Protein AF-A0A2N7LDM3-F1 (afdb_monomer_lite)

Organism: NCBI:txid188144

Radius of gyration: 25.4 Å; chains: 1; bounding box: 100×30×30 Å

Structure (mmCIF, N/CA/C/O backbone):
data_AF-A0A2N7LDM3-F1
#
_entry.id   AF-A0A2N7LDM3-F1
#
loop_
_atom_site.group_PDB
_atom_site.id
_atom_site.type_symbol
_atom_site.label_atom_id
_atom_site.label_alt_id
_atom_site.label_comp_id
_atom_site.label_asym_id
_atom_site.label_entity_id
_atom_site.label_seq_id
_atom_site.pdbx_PDB_ins_code
_atom_site.Cartn_x
_atom_site.Cartn_y
_atom_site.Cartn_z
_atom_site.occupancy
_atom_site.B_iso_or_equiv
_atom_site.auth_seq_id
_atom_site.auth_comp_id
_atom_site.auth_asym_id
_atom_site.auth_atom_id
_atom_site.pdbx_PDB_model_num
ATOM 1 N N . MET A 1 1 ? 87.955 4.706 -4.765 1.00 38.84 1 MET A N 1
ATOM 2 C CA . MET A 1 1 ? 87.331 6.047 -4.853 1.00 38.84 1 MET A CA 1
ATOM 3 C C . MET A 1 1 ? 86.072 5.934 -5.708 1.00 38.84 1 MET A C 1
ATOM 5 O O . MET A 1 1 ? 86.168 5.283 -6.738 1.00 38.84 1 MET A O 1
ATOM 9 N N . LYS A 1 2 ? 84.970 6.584 -5.287 1.00 37.94 2 LYS A N 1
ATOM 10 C CA . LYS A 1 2 ? 83.614 6.673 -5.899 1.00 37.94 2 LYS A CA 1
ATOM 11 C C . LYS A 1 2 ? 82.647 5.546 -5.487 1.00 37.94 2 LYS A C 1
ATOM 13 O O . LYS A 1 2 ? 82.700 4.467 -6.051 1.00 37.94 2 LYS A O 1
ATOM 18 N N . VAL A 1 3 ? 81.978 5.644 -4.330 1.00 42.00 3 VAL A N 1
ATOM 19 C CA . VAL A 1 3 ? 80.846 6.519 -3.902 1.00 42.00 3 VAL A CA 1
ATOM 20 C C . VAL A 1 3 ? 79.480 5.910 -4.263 1.00 42.00 3 VAL A C 1
ATOM 22 O O . VAL A 1 3 ? 79.058 5.922 -5.412 1.00 42.00 3 VAL A O 1
ATOM 25 N N . PHE A 1 4 ? 78.822 5.404 -3.213 1.00 49.38 4 PHE A N 1
ATOM 26 C CA . PHE A 1 4 ? 77.375 5.255 -3.025 1.00 49.38 4 PHE A CA 1
ATOM 27 C C . PHE A 1 4 ? 76.644 6.565 -3.353 1.00 49.38 4 PHE A C 1
ATOM 29 O O . PHE A 1 4 ? 76.979 7.549 -2.709 1.00 49.38 4 PHE A O 1
ATOM 36 N N . VAL A 1 5 ? 75.610 6.568 -4.206 1.00 50.19 5 VAL A N 1
ATOM 37 C CA . VAL A 1 5 ? 74.388 7.380 -3.999 1.00 50.19 5 VAL A CA 1
ATOM 38 C C . VAL A 1 5 ? 73.208 6.711 -4.712 1.00 50.19 5 VAL A C 1
ATOM 40 O O . VAL A 1 5 ? 73.152 6.605 -5.932 1.00 50.19 5 VAL A O 1
ATOM 43 N N . LEU A 1 6 ? 72.261 6.281 -3.890 1.00 50.88 6 LEU A N 1
ATOM 44 C CA . LEU A 1 6 ? 70.878 5.945 -4.190 1.00 50.88 6 LEU A CA 1
ATOM 45 C C . LEU A 1 6 ? 70.093 7.259 -4.313 1.00 50.88 6 LEU A C 1
ATOM 47 O O . LEU A 1 6 ? 70.135 8.015 -3.354 1.00 50.88 6 LEU A O 1
ATOM 51 N N . PHE A 1 7 ? 69.385 7.551 -5.411 1.00 44.75 7 PHE A N 1
ATOM 52 C CA . PHE A 1 7 ? 68.309 8.560 -5.384 1.00 44.75 7 PHE A CA 1
ATOM 53 C C . PHE A 1 7 ? 67.292 8.373 -6.526 1.00 44.75 7 PHE A C 1
ATOM 55 O O . PHE A 1 7 ? 67.521 8.739 -7.675 1.00 44.75 7 PHE A O 1
ATOM 62 N N . LEU A 1 8 ? 66.177 7.735 -6.151 1.00 51.47 8 LEU A N 1
ATOM 63 C CA . LEU A 1 8 ? 64.794 7.973 -6.580 1.00 51.47 8 LEU A CA 1
ATOM 64 C C . LEU A 1 8 ? 64.575 9.052 -7.654 1.00 51.47 8 LEU A C 1
ATOM 66 O O . LEU A 1 8 ? 64.670 10.236 -7.339 1.00 51.47 8 LEU A O 1
ATOM 70 N N . LEU A 1 9 ? 64.097 8.658 -8.842 1.00 47.31 9 LEU A N 1
ATOM 71 C CA . LEU A 1 9 ? 63.314 9.556 -9.692 1.00 47.31 9 LEU A CA 1
ATOM 72 C C . LEU A 1 9 ? 62.093 8.860 -10.332 1.00 47.31 9 LEU A C 1
ATOM 74 O O . LEU A 1 9 ? 62.194 8.157 -11.330 1.00 47.31 9 LEU A O 1
ATOM 78 N N . ILE A 1 10 ? 60.938 9.118 -9.707 1.00 54.72 10 ILE A N 1
ATOM 79 C CA . ILE A 1 10 ? 59.655 9.495 -10.324 1.00 54.72 10 ILE A CA 1
ATOM 80 C C . ILE A 1 10 ? 59.087 8.542 -11.395 1.00 54.72 10 ILE A C 1
ATOM 82 O O . ILE A 1 10 ? 59.038 8.872 -12.577 1.00 54.72 10 ILE A O 1
ATOM 86 N N . PHE A 1 11 ? 58.501 7.419 -10.971 1.00 50.84 11 PHE A N 1
ATOM 87 C CA . PHE A 1 11 ? 57.345 6.878 -11.691 1.00 50.84 11 PHE A CA 1
ATOM 88 C C . PHE A 1 11 ? 56.092 7.512 -11.087 1.00 50.84 11 PHE A C 1
ATOM 90 O O . PHE A 1 11 ? 55.654 7.135 -10.002 1.00 50.84 11 PHE A O 1
ATOM 97 N N . SER A 1 12 ? 55.563 8.529 -11.773 1.00 55.16 12 SER A N 1
ATOM 98 C CA . SER A 1 12 ? 54.261 9.127 -11.473 1.00 55.16 12 SER A CA 1
ATOM 99 C C . SER A 1 12 ? 53.189 8.050 -11.603 1.00 55.16 12 SER A C 1
ATOM 101 O O . SER A 1 12 ? 52.721 7.745 -12.699 1.00 55.16 12 SER A O 1
ATOM 103 N N . SER A 1 13 ? 52.825 7.440 -10.480 1.00 54.09 13 SER A N 1
ATOM 104 C CA . SER A 1 13 ? 51.651 6.590 -10.364 1.00 54.09 13 SER A CA 1
ATOM 105 C C . SER A 1 13 ? 50.420 7.465 -10.569 1.00 54.09 13 SER A C 1
ATOM 107 O O . SER A 1 13 ? 49.983 8.169 -9.660 1.00 54.09 13 SER A O 1
ATOM 109 N N . LEU A 1 14 ? 49.895 7.442 -11.794 1.00 54.22 14 LEU A N 1
ATOM 110 C CA . LEU A 1 14 ? 48.589 7.975 -12.149 1.00 54.22 14 LEU A CA 1
ATOM 111 C C . LEU A 1 14 ? 47.547 7.141 -11.388 1.00 54.22 14 LEU A C 1
ATOM 113 O O . LEU A 1 14 ? 47.089 6.100 -11.856 1.00 54.22 14 LEU A O 1
ATOM 117 N N . THR A 1 15 ? 47.226 7.540 -10.160 1.00 59.56 15 THR A N 1
ATOM 118 C CA . THR A 1 15 ? 46.126 6.941 -9.409 1.00 59.56 15 THR A CA 1
ATOM 119 C C . THR A 1 15 ? 44.839 7.440 -10.044 1.00 59.56 15 THR A C 1
ATOM 121 O O . THR A 1 15 ? 44.337 8.511 -9.708 1.00 59.56 15 THR A O 1
ATOM 124 N N . ILE A 1 16 ? 44.329 6.680 -11.011 1.00 61.50 16 ILE A N 1
ATOM 125 C CA . ILE A 1 16 ? 42.954 6.816 -11.475 1.00 61.50 16 ILE A CA 1
ATOM 126 C C . ILE A 1 16 ? 42.083 6.379 -10.297 1.00 61.50 16 ILE A C 1
ATOM 128 O O . ILE A 1 16 ? 41.805 5.197 -10.107 1.00 61.50 16 ILE A O 1
ATOM 132 N N . THR A 1 17 ? 41.692 7.332 -9.456 1.00 63.47 17 THR A N 1
ATOM 133 C CA . THR A 1 17 ? 40.597 7.162 -8.507 1.00 63.47 17 THR A CA 1
ATOM 134 C C . THR A 1 17 ? 39.322 7.036 -9.328 1.00 63.47 17 THR A C 1
ATOM 136 O O . THR A 1 17 ? 38.636 8.011 -9.624 1.00 63.47 17 THR A O 1
ATOM 139 N N . GLY A 1 18 ? 39.021 5.809 -9.752 1.00 57.84 18 GLY A N 1
ATOM 140 C CA . GLY A 1 18 ? 37.686 5.455 -10.195 1.00 57.84 18 GLY A CA 1
ATOM 141 C C . GLY A 1 18 ? 36.748 5.686 -9.019 1.00 57.84 18 GLY A C 1
ATOM 142 O O . GLY A 1 18 ? 36.738 4.903 -8.072 1.00 57.84 18 GLY A O 1
ATOM 143 N N . CYS A 1 19 ? 35.991 6.781 -9.049 1.00 58.91 19 CYS A N 1
ATOM 144 C CA . CYS A 1 19 ? 34.808 6.908 -8.214 1.00 58.91 19 CYS A CA 1
ATOM 145 C C . CYS A 1 19 ? 33.857 5.796 -8.658 1.00 58.91 19 CYS A C 1
ATOM 147 O O . CYS A 1 19 ? 33.136 5.941 -9.645 1.00 58.91 19 CYS A O 1
ATOM 149 N N . ALA A 1 20 ? 33.898 4.660 -7.961 1.00 53.56 20 ALA A N 1
ATOM 150 C CA . ALA A 1 20 ? 32.807 3.709 -7.977 1.00 53.56 20 ALA A CA 1
ATOM 151 C C . ALA A 1 20 ? 31.604 4.466 -7.415 1.00 53.56 20 ALA A C 1
ATOM 153 O O . ALA A 1 20 ? 31.462 4.635 -6.206 1.00 53.56 20 ALA A O 1
ATOM 154 N N . THR A 1 21 ? 30.788 5.019 -8.307 1.00 55.38 21 THR A N 1
ATOM 155 C CA . THR A 1 21 ? 29.477 5.533 -7.947 1.00 55.38 21 THR A CA 1
ATOM 156 C C . THR A 1 21 ? 28.720 4.327 -7.424 1.00 55.38 21 THR A C 1
ATOM 158 O O . THR A 1 21 ? 28.353 3.433 -8.184 1.00 55.38 21 THR A O 1
ATOM 161 N N . SER A 1 22 ? 28.563 4.244 -6.101 1.00 52.09 22 SER A N 1
ATOM 162 C CA . SER A 1 22 ? 27.623 3.310 -5.503 1.00 52.09 22 SER A CA 1
ATOM 163 C C . SER A 1 22 ? 26.301 3.536 -6.220 1.00 52.09 22 SER A C 1
ATOM 165 O O . SER A 1 22 ? 25.753 4.639 -6.150 1.00 52.09 22 SER A O 1
ATOM 167 N N . SER A 1 23 ? 25.812 2.543 -6.968 1.00 54.16 23 SER A N 1
ATOM 168 C CA . SER A 1 23 ? 24.456 2.639 -7.491 1.00 54.16 23 SER A CA 1
ATOM 169 C C . SER A 1 23 ? 23.575 2.854 -6.268 1.00 54.16 23 SER A C 1
ATOM 171 O O . SER A 1 23 ? 23.635 2.034 -5.348 1.00 54.16 23 SER A O 1
ATOM 173 N N . ASN A 1 24 ? 22.843 3.965 -6.211 1.00 53.34 24 ASN A N 1
ATOM 174 C CA . ASN A 1 24 ? 21.912 4.255 -5.126 1.00 53.34 24 ASN A CA 1
ATOM 175 C C . ASN A 1 24 ? 20.770 3.235 -5.206 1.00 53.34 24 ASN A C 1
ATOM 177 O O . ASN A 1 24 ? 19.699 3.515 -5.738 1.00 53.34 24 ASN A O 1
ATOM 181 N N . ALA A 1 25 ? 21.034 2.008 -4.764 1.00 64.94 25 ALA A N 1
ATOM 182 C CA . ALA A 1 25 ? 20.044 0.962 -4.683 1.00 64.94 25 ALA A CA 1
ATOM 183 C C . ALA A 1 25 ? 19.054 1.392 -3.605 1.00 64.94 25 ALA A C 1
ATOM 185 O O . ALA A 1 25 ? 19.436 1.691 -2.473 1.00 64.94 25 ALA A O 1
ATOM 186 N N . ILE A 1 26 ? 17.778 1.463 -3.972 1.00 70.44 26 ILE A N 1
ATOM 187 C CA . ILE A 1 26 ? 16.704 1.762 -3.033 1.00 70.44 26 ILE A CA 1
ATOM 188 C C . ILE A 1 26 ? 16.747 0.687 -1.937 1.00 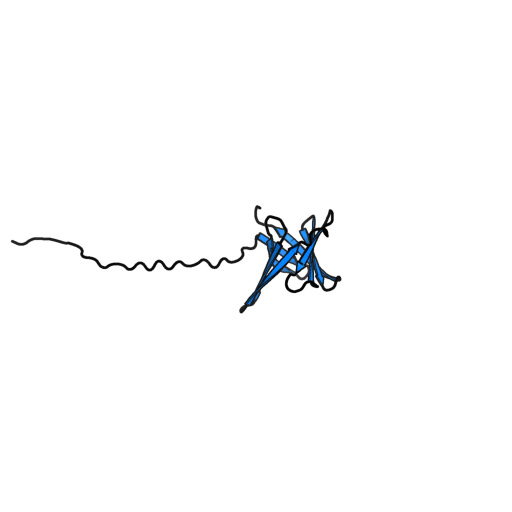70.44 26 ILE A C 1
ATOM 190 O O . ILE A 1 26 ? 16.511 -0.493 -2.192 1.00 70.44 26 ILE A O 1
ATOM 194 N N . GLN A 1 27 ? 17.099 1.088 -0.717 1.00 83.38 27 GLN A N 1
ATOM 195 C CA . GLN A 1 27 ? 17.132 0.183 0.427 1.00 83.38 27 GLN A CA 1
ATOM 196 C C . GLN A 1 27 ? 15.720 0.052 0.996 1.00 83.38 27 GLN A C 1
ATOM 198 O O . GLN A 1 27 ? 15.104 1.062 1.347 1.00 83.38 27 GLN A O 1
ATOM 203 N N . ALA A 1 28 ? 15.225 -1.184 1.056 1.00 88.62 28 ALA A N 1
ATOM 204 C CA . ALA A 1 28 ? 13.962 -1.527 1.697 1.00 88.62 28 ALA A CA 1
ATOM 205 C C . ALA A 1 28 ? 14.094 -1.449 3.225 1.00 88.62 28 ALA A C 1
ATOM 207 O O . ALA A 1 28 ? 15.090 -1.917 3.778 1.00 88.62 28 ALA A O 1
ATOM 208 N N . ASN A 1 29 ? 13.077 -0.903 3.887 1.00 92.50 29 ASN A N 1
ATOM 209 C CA . ASN A 1 29 ? 12.944 -0.816 5.348 1.00 92.50 29 ASN A CA 1
ATOM 210 C C . ASN A 1 29 ? 11.701 -1.564 5.868 1.00 92.50 29 ASN A C 1
ATOM 212 O O . ASN A 1 29 ? 11.428 -1.534 7.066 1.00 92.50 29 ASN A O 1
ATOM 216 N N . GLY A 1 30 ? 10.974 -2.254 4.985 1.00 92.94 30 GLY A N 1
ATOM 217 C CA . GLY A 1 30 ? 9.872 -3.130 5.353 1.00 92.94 30 GLY A CA 1
ATOM 218 C C . GLY A 1 30 ? 9.634 -4.255 4.346 1.00 92.94 30 GLY A C 1
ATOM 219 O O . GLY A 1 30 ? 10.177 -4.269 3.235 1.00 92.94 30 GLY A O 1
ATOM 220 N N . THR A 1 31 ? 8.793 -5.203 4.742 1.00 94.12 31 THR A N 1
ATOM 221 C CA . THR A 1 31 ? 8.293 -6.293 3.897 1.00 94.12 31 THR A CA 1
ATOM 222 C C . THR A 1 31 ? 6.793 -6.428 4.028 1.00 94.12 31 THR A C 1
ATOM 224 O O . THR A 1 31 ? 6.263 -6.250 5.120 1.00 94.12 31 THR A O 1
ATOM 227 N N . ILE A 1 32 ? 6.139 -6.838 2.946 1.00 94.94 32 ILE A N 1
ATOM 228 C CA . ILE A 1 32 ? 4.758 -7.311 2.969 1.00 94.94 32 ILE A CA 1
ATOM 229 C C . ILE A 1 32 ? 4.773 -8.812 2.705 1.00 94.94 32 ILE A C 1
ATOM 231 O O . ILE A 1 32 ? 5.257 -9.254 1.661 1.00 94.94 32 ILE A O 1
ATOM 235 N N . LEU A 1 33 ? 4.277 -9.594 3.663 1.00 95.75 33 LEU A N 1
ATOM 236 C CA . LEU A 1 33 ? 3.972 -11.008 3.462 1.00 95.75 33 LEU A CA 1
ATOM 237 C C . LEU A 1 33 ? 2.533 -11.115 2.968 1.00 95.75 33 LEU A C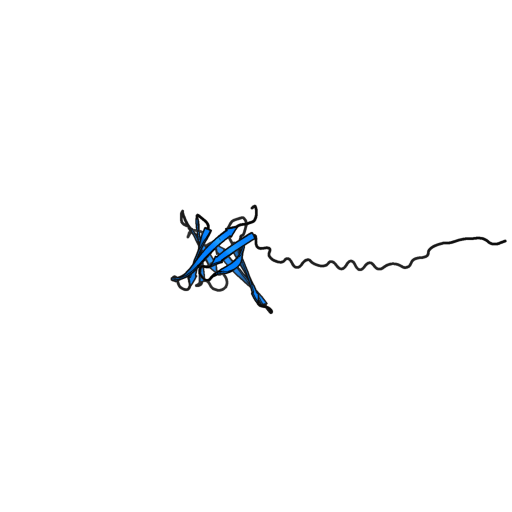 1
ATOM 239 O O . LEU A 1 33 ? 1.598 -10.892 3.731 1.00 95.75 33 LEU A O 1
ATOM 243 N N . TRP A 1 34 ? 2.364 -11.449 1.698 1.00 96.12 34 TRP A N 1
ATOM 244 C CA . TRP A 1 34 ? 1.061 -11.641 1.082 1.00 96.12 34 TRP A CA 1
ATOM 245 C C . TRP A 1 34 ? 0.452 -12.999 1.454 1.00 96.12 34 TRP A C 1
ATOM 247 O O . TRP A 1 34 ? 1.159 -13.977 1.697 1.00 96.12 34 TRP A O 1
ATOM 257 N N . SER A 1 35 ? -0.876 -13.088 1.421 1.00 96.06 35 SER A N 1
ATOM 258 C CA . SER A 1 35 ? -1.648 -14.296 1.746 1.00 96.06 35 SER A CA 1
ATOM 259 C C . SER A 1 35 ? -1.351 -15.476 0.812 1.00 96.06 35 SER A C 1
ATOM 261 O O . SER A 1 35 ? -1.505 -16.635 1.191 1.00 96.06 35 SER A O 1
ATOM 263 N N . ASN A 1 36 ? -0.851 -15.192 -0.393 1.00 90.31 36 ASN A N 1
ATOM 264 C CA . ASN A 1 36 ? -0.369 -16.184 -1.354 1.00 90.31 36 ASN A CA 1
ATOM 265 C C . ASN A 1 36 ? 1.065 -16.688 -1.064 1.00 90.31 36 ASN A C 1
ATOM 267 O O . ASN A 1 36 ? 1.611 -17.459 -1.852 1.00 90.31 36 ASN A O 1
ATOM 271 N N . GLY A 1 37 ? 1.685 -16.246 0.035 1.00 93.00 37 GLY A N 1
ATOM 272 C CA . GLY A 1 37 ? 3.025 -16.643 0.472 1.00 93.00 37 GLY A CA 1
ATOM 273 C C . GLY A 1 37 ? 4.174 -15.846 -0.153 1.00 93.00 37 GLY A C 1
ATOM 274 O O . GLY A 1 37 ? 5.334 -16.103 0.172 1.00 93.00 37 GLY A O 1
ATOM 275 N N . VAL A 1 38 ? 3.891 -14.883 -1.036 1.00 92.25 38 VAL A N 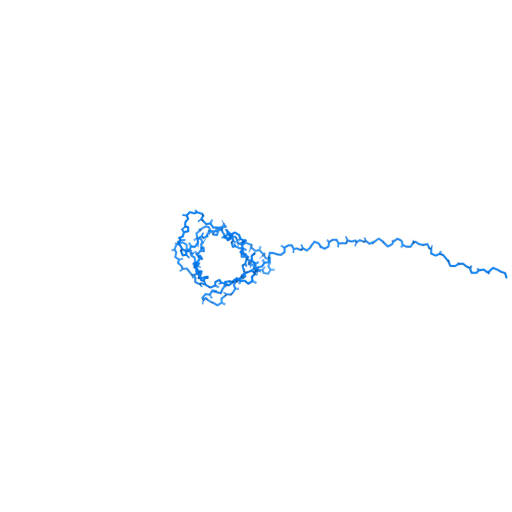1
ATOM 276 C CA . VAL A 1 38 ? 4.917 -14.011 -1.622 1.00 92.25 38 VAL A CA 1
ATOM 277 C C . VAL A 1 38 ? 5.359 -12.970 -0.592 1.00 92.25 38 VAL A C 1
ATOM 279 O O . VAL A 1 38 ? 4.529 -12.298 0.012 1.00 92.25 38 VAL A O 1
ATOM 282 N N . VAL A 1 39 ? 6.673 -12.802 -0.421 1.00 92.38 39 VAL A N 1
ATOM 283 C CA . VAL A 1 39 ? 7.251 -11.721 0.391 1.00 92.38 39 VAL A CA 1
ATOM 284 C C . VAL A 1 39 ? 7.796 -10.642 -0.531 1.00 92.38 39 VAL A C 1
ATOM 286 O O . VAL A 1 39 ? 8.742 -10.880 -1.284 1.00 92.38 39 VAL A O 1
ATOM 289 N N . GLU A 1 40 ? 7.236 -9.441 -0.445 1.00 91.25 40 GLU A N 1
ATOM 290 C CA . GLU A 1 40 ? 7.710 -8.282 -1.195 1.00 91.25 40 GLU A CA 1
ATOM 291 C C . GLU A 1 40 ? 8.465 -7.317 -0.294 1.00 91.25 40 GLU A C 1
ATOM 293 O O . GLU A 1 40 ? 7.996 -6.929 0.773 1.00 91.25 40 GLU A O 1
ATOM 298 N N . LYS A 1 41 ? 9.654 -6.909 -0.741 1.00 91.25 41 LYS A N 1
ATOM 299 C CA . LYS A 1 41 ? 10.432 -5.864 -0.076 1.00 91.25 41 LYS A CA 1
ATOM 300 C C . LYS A 1 41 ? 9.909 -4.500 -0.492 1.00 91.25 41 LYS A C 1
ATOM 302 O O . LYS A 1 41 ? 9.756 -4.229 -1.685 1.00 91.25 41 LYS A O 1
ATOM 307 N N . VAL A 1 42 ? 9.734 -3.629 0.489 1.00 92.12 42 VAL A N 1
ATOM 308 C CA . VAL A 1 42 ? 9.215 -2.284 0.289 1.00 92.12 42 VAL A CA 1
ATOM 309 C C . VAL A 1 42 ? 10.063 -1.258 1.028 1.00 92.12 42 VAL A C 1
ATOM 311 O O . VAL A 1 42 ? 10.630 -1.513 2.093 1.00 92.12 42 VAL A O 1
ATOM 314 N N . ARG A 1 43 ? 10.192 -0.078 0.426 1.00 92.75 43 ARG A N 1
ATOM 315 C CA . ARG A 1 43 ? 10.700 1.109 1.103 1.00 92.75 43 ARG A CA 1
ATOM 316 C C . ARG A 1 43 ? 9.540 2.041 1.411 1.00 92.75 43 ARG A C 1
ATOM 318 O O . ARG A 1 43 ? 8.844 2.475 0.503 1.00 92.75 43 ARG A O 1
ATOM 325 N N . ILE A 1 44 ? 9.393 2.374 2.677 1.00 93.50 44 ILE A N 1
ATOM 326 C CA . ILE A 1 44 ? 8.380 3.259 3.233 1.00 93.50 44 ILE A CA 1
ATOM 327 C C . ILE A 1 44 ? 9.062 4.598 3.496 1.00 93.50 44 ILE A C 1
ATOM 329 O O . ILE A 1 44 ? 10.132 4.643 4.113 1.00 93.50 44 ILE A O 1
ATOM 333 N N . SER A 1 45 ? 8.495 5.690 2.992 1.00 93.06 45 SER A N 1
ATOM 334 C CA . SER A 1 45 ? 8.990 7.036 3.298 1.00 93.06 45 SER A CA 1
ATOM 335 C C . SER A 1 45 ? 8.839 7.349 4.795 1.00 93.06 45 SER A C 1
ATOM 337 O O . SER A 1 45 ? 7.844 6.920 5.375 1.00 93.06 45 SER A O 1
ATOM 339 N N . PRO A 1 46 ? 9.713 8.168 5.406 1.00 90.56 46 PRO A N 1
ATOM 340 C CA . PRO A 1 46 ? 9.582 8.557 6.816 1.00 90.56 46 PRO A CA 1
ATOM 341 C C . PRO A 1 46 ? 8.242 9.217 7.181 1.00 90.56 46 PRO A C 1
ATOM 343 O O . PRO A 1 46 ? 7.742 9.026 8.281 1.00 90.56 46 PRO A O 1
ATOM 346 N N . SER A 1 47 ? 7.633 9.958 6.250 1.00 91.56 47 SER A N 1
ATOM 347 C CA . SER A 1 47 ? 6.310 10.583 6.406 1.00 91.56 47 SER A CA 1
ATOM 348 C C . SER A 1 47 ? 5.137 9.625 6.163 1.00 91.56 47 SER A C 1
ATOM 350 O O . SER A 1 47 ? 3.982 10.030 6.264 1.00 91.56 47 SER A O 1
ATOM 352 N N . ASN A 1 48 ? 5.418 8.366 5.813 1.00 91.00 48 ASN A N 1
ATOM 353 C CA . ASN A 1 48 ? 4.431 7.370 5.400 1.00 91.00 48 ASN A CA 1
ATOM 354 C C . ASN A 1 48 ? 3.546 7.807 4.203 1.00 91.00 48 ASN A C 1
ATOM 356 O O . ASN A 1 48 ? 2.416 7.355 4.018 1.00 91.00 48 ASN A O 1
ATOM 360 N N . GLU A 1 49 ? 4.062 8.710 3.370 1.00 94.88 49 GLU A N 1
ATOM 361 C CA . GLU A 1 49 ? 3.387 9.220 2.174 1.00 94.88 49 GLU A CA 1
ATOM 362 C C . GLU A 1 49 ? 3.618 8.335 0.946 1.00 94.88 49 GLU A C 1
ATOM 364 O O . GLU A 1 49 ? 2.803 8.351 0.024 1.00 94.88 49 GLU A O 1
ATOM 369 N N . HIS A 1 50 ? 4.694 7.543 0.934 1.00 94.81 50 HIS A N 1
ATOM 370 C CA . HIS A 1 50 ? 5.071 6.711 -0.202 1.00 94.81 50 HIS A CA 1
ATOM 371 C C . HIS A 1 50 ? 5.529 5.311 0.207 1.00 94.81 50 HIS A C 1
ATOM 373 O O . HIS A 1 50 ? 6.374 5.147 1.092 1.00 94.81 50 HIS A O 1
ATOM 379 N N . PHE A 1 51 ? 5.052 4.316 -0.540 1.00 94.69 51 PHE A N 1
ATOM 380 C CA . PHE A 1 51 ? 5.589 2.958 -0.565 1.00 94.69 51 PHE A CA 1
ATOM 381 C C . PHE A 1 51 ? 6.250 2.713 -1.919 1.00 94.69 51 PHE A C 1
ATOM 383 O O . PHE A 1 51 ? 5.655 2.945 -2.969 1.00 94.69 51 PHE A O 1
ATOM 390 N N . VAL A 1 52 ? 7.488 2.231 -1.908 1.00 93.56 52 VAL A N 1
ATOM 391 C CA . VAL A 1 52 ? 8.273 1.977 -3.115 1.00 93.56 52 VAL A CA 1
ATOM 392 C C . VAL A 1 52 ? 8.624 0.501 -3.189 1.00 93.56 52 VAL A C 1
ATOM 394 O O . VAL A 1 52 ? 9.402 -0.010 -2.379 1.00 93.56 52 VAL A O 1
ATOM 397 N N . PHE A 1 53 ? 8.062 -0.174 -4.186 1.00 90.12 53 PHE A N 1
ATOM 398 C CA . PHE A 1 53 ? 8.274 -1.590 -4.451 1.00 90.12 53 PHE A CA 1
ATOM 399 C C . PHE A 1 53 ? 9.309 -1.771 -5.552 1.00 90.12 53 PHE A C 1
ATOM 401 O O . PHE A 1 53 ? 9.246 -1.145 -6.615 1.00 90.12 53 PHE A O 1
ATOM 408 N N . LEU A 1 54 ? 10.251 -2.676 -5.304 1.00 78.06 54 LEU A N 1
ATOM 409 C CA . LEU A 1 54 ? 11.287 -3.042 -6.258 1.00 78.06 54 LEU A CA 1
ATOM 410 C C . LEU A 1 54 ? 10.950 -4.390 -6.877 1.00 78.06 54 LEU A C 1
ATOM 412 O O . LEU A 1 54 ? 11.199 -5.434 -6.277 1.00 78.06 54 LEU A O 1
ATOM 416 N N . HIS A 1 55 ? 10.439 -4.380 -8.105 1.00 70.62 55 HIS A N 1
ATOM 417 C CA . HIS A 1 55 ? 10.304 -5.611 -8.871 1.00 70.62 55 HIS A CA 1
ATOM 418 C C . HIS A 1 55 ? 11.633 -5.909 -9.562 1.00 70.62 55 HIS A C 1
ATOM 420 O O . HIS A 1 55 ? 11.964 -5.326 -10.596 1.00 70.62 55 HIS A O 1
ATOM 426 N N . GLN A 1 56 ? 12.414 -6.823 -8.986 1.00 51.16 56 GLN A N 1
ATOM 427 C CA . GLN A 1 56 ? 13.604 -7.357 -9.642 1.00 51.16 56 GLN A CA 1
ATOM 428 C C . GLN A 1 56 ? 13.176 -8.402 -10.679 1.00 51.16 56 GLN A C 1
ATOM 430 O O . GLN A 1 56 ? 13.093 -9.589 -10.377 1.00 51.16 56 GLN A O 1
ATOM 435 N N . ARG A 1 57 ? 12.904 -7.985 -11.920 1.00 48.09 57 ARG A N 1
ATOM 436 C CA . ARG A 1 57 ? 12.995 -8.921 -13.051 1.00 48.09 57 ARG A CA 1
ATOM 437 C C . ARG A 1 57 ? 14.431 -8.898 -13.567 1.00 48.09 57 ARG A C 1
ATOM 439 O O . ARG A 1 57 ? 15.034 -7.831 -13.634 1.00 48.09 57 ARG A O 1
ATOM 446 N N . MET A 1 58 ? 14.947 -10.062 -13.972 1.00 37.28 58 MET A N 1
ATOM 447 C CA . MET A 1 58 ? 16.322 -10.297 -14.468 1.00 37.28 58 MET A CA 1
ATOM 448 C C . MET A 1 58 ? 16.834 -9.269 -15.505 1.00 37.28 58 MET A C 1
ATOM 450 O O . MET A 1 58 ? 18.040 -9.115 -15.655 1.00 37.28 58 MET A O 1
ATOM 454 N N . TYR A 1 59 ? 15.938 -8.543 -16.190 1.00 40.50 59 TYR A N 1
ATOM 455 C CA . TYR A 1 59 ? 16.271 -7.566 -17.236 1.00 40.50 59 TYR A CA 1
ATOM 456 C C . TYR A 1 59 ? 15.566 -6.200 -17.097 1.00 40.50 59 TYR A C 1
ATOM 458 O O . TYR A 1 59 ? 15.694 -5.360 -17.983 1.00 40.50 59 TYR A O 1
ATOM 466 N N . SER A 1 60 ? 14.827 -5.948 -16.008 1.00 47.16 60 SER A N 1
ATOM 467 C CA . SER A 1 60 ? 14.201 -4.641 -15.751 1.00 47.16 60 SER A CA 1
ATOM 468 C C . SER A 1 60 ? 13.905 -4.447 -14.263 1.00 47.16 60 SER A C 1
ATOM 470 O O . SER A 1 60 ? 13.148 -5.223 -13.675 1.00 47.16 60 SER A O 1
ATOM 472 N N . SER A 1 61 ? 14.428 -3.375 -13.669 1.00 58.41 61 SER A N 1
ATOM 473 C CA . SER A 1 61 ? 13.975 -2.886 -12.366 1.00 58.41 61 SER A CA 1
ATOM 474 C C . SER A 1 61 ? 12.790 -1.945 -12.580 1.00 58.41 61 SER A C 1
ATOM 476 O O . SER A 1 61 ? 12.980 -0.741 -12.762 1.00 58.41 61 SER A O 1
ATOM 478 N N . GLN A 1 62 ? 11.567 -2.478 -12.606 1.00 74.00 62 GLN A N 1
ATOM 479 C CA . GLN A 1 62 ? 10.396 -1.606 -12.561 1.00 74.00 62 GLN A CA 1
ATOM 480 C C . GLN A 1 62 ? 10.179 -1.187 -11.107 1.00 74.00 62 GLN A C 1
ATOM 482 O O . GLN A 1 62 ? 9.917 -2.019 -10.235 1.00 74.00 62 GLN A O 1
ATOM 487 N N . VAL A 1 63 ? 10.349 0.107 -10.851 1.00 85.25 63 VAL A N 1
ATOM 488 C CA . VAL A 1 63 ? 10.004 0.727 -9.574 1.00 85.25 63 VAL A CA 1
ATOM 489 C C . VAL A 1 63 ? 8.523 1.067 -9.626 1.00 85.25 63 VAL A C 1
ATOM 491 O O . VAL A 1 63 ? 8.076 1.725 -10.564 1.00 85.25 63 VAL A O 1
ATOM 494 N N . ILE A 1 64 ? 7.765 0.597 -8.640 1.00 91.00 64 ILE A N 1
ATOM 495 C CA . ILE A 1 64 ? 6.354 0.950 -8.487 1.00 91.00 64 ILE A CA 1
ATOM 496 C C . ILE A 1 64 ? 6.236 1.787 -7.225 1.00 91.00 64 ILE A C 1
ATOM 498 O O . ILE A 1 64 ? 6.617 1.336 -6.143 1.00 91.00 64 ILE A O 1
ATOM 502 N N . VAL A 1 65 ? 5.728 3.004 -7.384 1.00 94.25 65 VAL A N 1
ATOM 503 C CA . VAL A 1 65 ? 5.458 3.921 -6.281 1.00 94.25 65 VAL A CA 1
ATOM 504 C C . VAL A 1 65 ? 3.963 3.908 -6.007 1.00 94.25 65 VAL A C 1
ATOM 506 O O . VAL A 1 65 ? 3.145 4.019 -6.921 1.00 94.25 65 VAL A O 1
ATOM 509 N N . TYR A 1 66 ? 3.629 3.752 -4.735 1.00 96.81 66 TYR A N 1
ATOM 510 C CA . TYR A 1 66 ? 2.299 3.964 -4.203 1.00 96.81 66 TYR A CA 1
ATOM 511 C C . TYR A 1 66 ? 2.312 5.237 -3.375 1.00 96.81 66 TYR A C 1
ATOM 513 O O . TYR A 1 66 ? 3.075 5.331 -2.415 1.00 96.81 66 TYR A O 1
ATOM 521 N N . SER A 1 67 ? 1.468 6.193 -3.744 1.00 97.31 67 SER A N 1
ATOM 522 C CA . SER A 1 67 ? 1.405 7.509 -3.108 1.00 97.31 67 SER A CA 1
ATOM 523 C C . SER A 1 67 ? 0.119 7.659 -2.313 1.00 97.31 67 SER A C 1
ATOM 525 O O . SER A 1 67 ? -0.956 7.265 -2.773 1.00 97.31 67 SER A O 1
ATOM 527 N N . ARG A 1 68 ? 0.227 8.200 -1.100 1.00 97.50 68 ARG A N 1
ATOM 528 C CA . ARG A 1 68 ? -0.900 8.357 -0.184 1.00 97.50 68 ARG A CA 1
ATOM 529 C C . ARG A 1 68 ? -1.941 9.304 -0.771 1.00 97.50 68 ARG A C 1
ATOM 531 O O . ARG A 1 68 ? -1.628 10.381 -1.272 1.00 97.50 68 ARG A O 1
ATOM 538 N N . ILE A 1 69 ? -3.205 8.920 -0.660 1.00 96.62 69 ILE A N 1
ATOM 539 C CA . ILE A 1 69 ? -4.349 9.740 -1.046 1.00 96.62 69 ILE A CA 1
ATOM 540 C C . ILE A 1 69 ? -4.724 10.615 0.155 1.00 96.62 69 ILE A C 1
ATOM 542 O O . ILE A 1 69 ? -5.428 10.185 1.075 1.00 96.62 69 ILE A O 1
ATOM 546 N N . PHE A 1 70 ? -4.235 11.854 0.165 1.00 94.00 70 PHE A N 1
ATOM 547 C CA . PHE A 1 70 ? -4.561 12.819 1.216 1.00 94.00 70 PHE A CA 1
ATOM 548 C C . PHE A 1 70 ? -6.070 13.085 1.287 1.00 94.00 70 PHE A C 1
ATOM 550 O O . PHE A 1 70 ? -6.739 13.246 0.268 1.00 94.00 70 PHE A O 1
ATOM 557 N N . GLY A 1 71 ? -6.609 13.128 2.508 1.00 93.94 71 GLY A N 1
ATOM 558 C CA . GLY A 1 71 ? -8.036 13.351 2.762 1.00 93.94 71 GLY A CA 1
ATOM 559 C C . GLY A 1 71 ? -8.930 12.111 2.634 1.00 93.94 71 GLY A C 1
ATOM 560 O O . GLY A 1 71 ? -10.099 12.193 2.992 1.00 93.94 71 GLY A O 1
ATOM 561 N N . ALA A 1 72 ? -8.402 10.969 2.179 1.00 94.19 72 ALA A N 1
ATOM 562 C CA . ALA A 1 72 ? -9.150 9.708 2.129 1.00 94.19 72 ALA A CA 1
ATOM 563 C C . ALA A 1 72 ? -8.934 8.815 3.363 1.00 94.19 72 ALA A C 1
ATOM 565 O O . ALA A 1 72 ? -9.655 7.840 3.534 1.00 94.19 72 ALA A O 1
ATOM 566 N N . SER A 1 73 ? -7.930 9.110 4.199 1.00 93.81 73 SER A N 1
ATOM 567 C CA . SER A 1 73 ? -7.595 8.291 5.374 1.00 93.81 73 SER A CA 1
ATOM 568 C C . SER A 1 73 ? -8.726 8.268 6.408 1.00 93.81 73 SER A C 1
ATOM 570 O O . SER A 1 73 ? -9.464 9.239 6.564 1.00 93.81 73 SER A O 1
ATOM 572 N N . THR A 1 74 ? -8.827 7.157 7.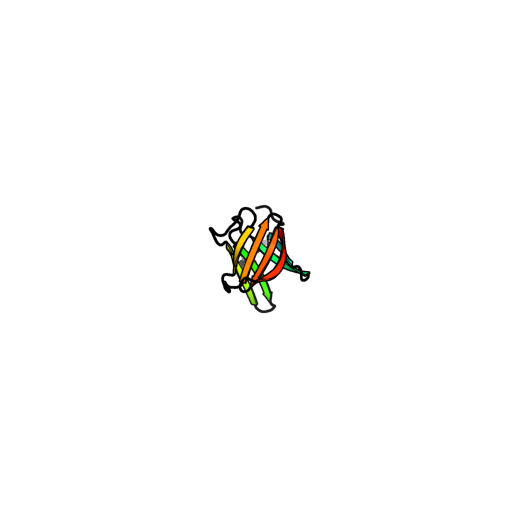131 1.00 94.19 74 THR A N 1
ATOM 573 C CA . THR A 1 74 ? -9.730 6.977 8.278 1.00 94.19 74 THR A CA 1
ATOM 574 C C . THR A 1 74 ? -8.925 6.948 9.582 1.00 94.19 74 THR A C 1
ATOM 576 O O . THR A 1 74 ? -7.711 7.149 9.550 1.00 94.19 74 THR A O 1
ATOM 579 N N . SER A 1 75 ? -9.578 6.715 10.730 1.00 93.00 75 SER A N 1
ATOM 580 C CA . SER A 1 75 ? -8.856 6.473 11.989 1.00 93.00 75 SER A CA 1
ATOM 581 C C . SER A 1 75 ? -8.003 5.207 11.930 1.00 93.00 75 SER A C 1
ATOM 583 O O . SER A 1 75 ? -6.954 5.168 12.558 1.00 93.00 75 SER A O 1
ATOM 585 N N . GLU A 1 76 ? -8.425 4.216 11.139 1.00 93.88 76 GLU A N 1
ATOM 586 C CA . GLU A 1 76 ? -7.807 2.890 11.112 1.00 93.88 76 GLU A CA 1
ATOM 587 C C . GLU A 1 76 ? -6.894 2.672 9.910 1.00 93.88 76 GLU A C 1
ATOM 589 O O . GLU A 1 76 ? -5.923 1.930 10.017 1.00 93.88 76 GLU A O 1
ATOM 594 N N . CYS A 1 77 ? -7.184 3.290 8.764 1.00 96.19 77 CYS A N 1
ATOM 595 C CA . CYS A 1 77 ? -6.532 2.933 7.507 1.00 96.19 77 CYS A CA 1
ATOM 596 C C . CYS A 1 77 ? -6.136 4.132 6.652 1.00 96.19 77 CYS A C 1
ATOM 598 O O . CYS A 1 77 ? -6.824 5.157 6.574 1.00 96.19 77 CYS A O 1
ATOM 600 N N . GLU A 1 78 ? -5.040 3.940 5.935 1.00 96.69 78 GLU A N 1
ATOM 601 C CA . GLU A 1 78 ? -4.464 4.856 4.971 1.00 96.69 78 GLU A CA 1
ATOM 602 C C . GLU A 1 78 ? -4.564 4.243 3.572 1.00 96.69 78 GLU A C 1
ATOM 604 O O . GLU A 1 78 ? -4.408 3.037 3.385 1.00 96.69 78 GLU A O 1
ATOM 609 N N . PHE A 1 79 ? -4.846 5.079 2.574 1.00 97.44 79 PHE A N 1
ATOM 610 C CA . PHE A 1 79 ? -5.107 4.632 1.208 1.00 97.44 79 PHE A CA 1
ATOM 611 C C . PHE A 1 79 ? -4.049 5.184 0.272 1.00 97.44 79 PHE A C 1
ATOM 613 O O . PHE A 1 79 ? -3.712 6.367 0.342 1.00 97.44 79 PHE A O 1
ATOM 620 N N . TYR A 1 80 ? -3.578 4.343 -0.638 1.00 97.81 80 TYR A N 1
ATOM 621 C CA . TYR A 1 80 ? -2.515 4.664 -1.573 1.00 97.81 80 TYR A CA 1
ATOM 622 C C . TYR A 1 80 ? -2.913 4.295 -2.996 1.00 97.81 80 TYR A C 1
ATOM 624 O O . TYR A 1 80 ? -3.544 3.265 -3.249 1.00 97.81 80 TYR A O 1
ATOM 632 N N . VAL A 1 81 ? -2.500 5.128 -3.944 1.00 97.06 81 VAL A N 1
ATOM 633 C CA . VAL A 1 81 ? -2.687 4.896 -5.375 1.00 97.06 81 VAL A CA 1
ATOM 634 C C . VAL A 1 81 ? -1.389 4.403 -5.995 1.00 97.06 81 VAL A C 1
ATOM 636 O O . VAL A 1 81 ? -0.334 4.984 -5.752 1.00 97.06 81 VAL A O 1
ATOM 639 N N . ASN A 1 82 ? -1.463 3.349 -6.805 1.00 95.75 82 ASN A N 1
ATOM 640 C CA . ASN A 1 82 ? -0.359 2.935 -7.661 1.00 95.75 82 ASN A CA 1
ATOM 641 C C . ASN A 1 82 ? -0.175 3.988 -8.765 1.00 95.75 82 ASN A C 1
ATOM 643 O O . ASN A 1 82 ? -1.049 4.143 -9.617 1.00 95.75 82 ASN A O 1
ATOM 647 N N . GLU A 1 83 ? 0.935 4.727 -8.752 1.00 94.06 83 GLU A N 1
ATOM 648 C CA . GLU A 1 83 ? 1.151 5.848 -9.677 1.00 94.06 83 GLU A CA 1
ATOM 649 C C . GLU A 1 83 ? 1.046 5.462 -11.165 1.00 94.06 83 GLU A C 1
ATOM 651 O O . GLU A 1 83 ? 0.341 6.155 -11.902 1.00 94.06 83 GLU A O 1
ATOM 656 N N . PRO A 1 84 ? 1.678 4.369 -11.646 1.00 91.94 84 PRO A N 1
ATOM 657 C CA . PRO A 1 84 ? 1.534 3.964 -13.043 1.00 91.94 84 PRO A CA 1
ATOM 658 C C . PRO A 1 84 ? 0.202 3.274 -13.376 1.00 91.94 84 PRO A C 1
ATOM 660 O O . PRO A 1 84 ? -0.116 3.162 -14.560 1.00 91.94 84 PRO A O 1
ATOM 663 N N . LYS A 1 85 ? -0.557 2.784 -12.386 1.00 94.31 85 LYS A N 1
ATOM 664 C CA . LYS A 1 85 ? -1.803 2.028 -12.606 1.00 94.31 85 LYS A CA 1
ATOM 665 C C . LYS A 1 85 ? -2.874 2.355 -11.545 1.00 94.31 85 LYS A C 1
ATOM 667 O O . LYS A 1 85 ? -3.102 1.535 -10.657 1.00 94.31 85 LYS A O 1
ATOM 672 N N . PRO A 1 86 ? -3.537 3.529 -11.601 1.00 95.00 86 PRO A N 1
ATOM 673 C CA . PRO A 1 86 ? -4.387 4.043 -10.515 1.00 95.00 86 PRO A CA 1
ATOM 674 C C . PRO A 1 86 ? -5.598 3.183 -10.111 1.00 95.00 86 PRO A C 1
ATOM 676 O O . PRO A 1 86 ? -6.185 3.390 -9.040 1.00 95.00 86 PRO A O 1
ATOM 679 N N . GLU A 1 87 ? -6.007 2.247 -10.968 1.00 94.44 87 GLU A N 1
ATOM 680 C CA . GLU A 1 87 ? -7.020 1.234 -10.673 1.00 94.44 87 GLU A CA 1
ATOM 681 C C . GLU A 1 87 ? -6.539 0.155 -9.690 1.00 94.44 87 GLU A C 1
ATOM 683 O O . GLU A 1 87 ? -7.373 -0.527 -9.092 1.00 94.44 87 GLU A O 1
ATOM 688 N N . VAL A 1 88 ? -5.221 0.023 -9.500 1.00 95.50 88 VAL A N 1
ATOM 689 C CA . VAL A 1 88 ? -4.599 -0.789 -8.452 1.00 95.50 88 VAL A CA 1
ATOM 690 C C . VAL A 1 88 ? -4.276 0.102 -7.255 1.00 95.50 88 VAL A C 1
ATOM 692 O O . VAL A 1 88 ? -3.674 1.169 -7.392 1.00 95.50 88 VAL A O 1
ATOM 695 N N . ARG A 1 89 ? -4.685 -0.315 -6.060 1.00 96.56 89 ARG A N 1
ATOM 696 C CA . ARG A 1 89 ? -4.543 0.477 -4.832 1.00 96.56 89 ARG A CA 1
ATOM 697 C C . ARG A 1 89 ? -4.064 -0.380 -3.677 1.00 96.56 89 ARG A C 1
ATOM 699 O O . ARG A 1 89 ? -4.287 -1.587 -3.669 1.00 96.56 89 ARG A O 1
ATOM 706 N N . LEU A 1 90 ? -3.427 0.272 -2.713 1.00 97.12 90 LEU A N 1
ATOM 707 C CA . LEU A 1 90 ? -3.100 -0.327 -1.425 1.00 97.12 90 LEU A CA 1
ATOM 708 C C . LEU A 1 90 ? -3.913 0.360 -0.336 1.00 97.12 90 LEU A C 1
ATOM 710 O O . LEU A 1 90 ? -3.962 1.591 -0.285 1.00 97.12 90 LEU A O 1
ATOM 714 N N . THR A 1 91 ? -4.502 -0.435 0.543 1.00 97.75 91 THR A N 1
ATOM 715 C CA . THR A 1 91 ? -4.968 0.016 1.854 1.00 97.75 91 THR A CA 1
ATOM 716 C C . THR A 1 91 ? -3.985 -0.520 2.881 1.00 97.75 91 THR A C 1
ATOM 718 O O . THR A 1 91 ? -3.666 -1.705 2.847 1.00 97.75 91 THR A O 1
ATOM 721 N N . VAL A 1 92 ? -3.490 0.334 3.771 1.00 96.94 92 VAL A N 1
ATOM 722 C CA . VAL A 1 92 ? -2.655 -0.074 4.906 1.00 96.94 92 VAL A CA 1
ATOM 723 C C . VAL A 1 92 ? -3.375 0.351 6.174 1.00 96.94 92 VAL A C 1
ATOM 725 O O . VAL A 1 92 ? -3.618 1.540 6.377 1.00 96.94 92 VAL A O 1
ATOM 728 N N . CYS A 1 93 ? -3.758 -0.616 6.996 1.00 95.31 93 CYS A N 1
ATOM 729 C CA . CYS A 1 93 ? -4.474 -0.387 8.242 1.00 95.31 93 CYS A CA 1
ATOM 730 C C . CYS A 1 93 ? -3.539 -0.491 9.454 1.00 95.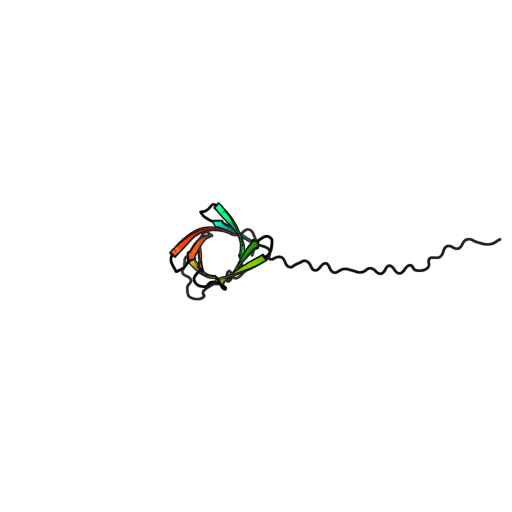31 93 CYS A C 1
ATOM 732 O O . CYS A 1 93 ? -2.376 -0.902 9.350 1.00 95.31 93 CYS A O 1
ATOM 734 N N . HIS A 1 94 ? -4.050 -0.090 10.619 1.00 83.06 94 HIS A N 1
ATOM 735 C CA . HIS A 1 94 ? -3.369 -0.276 11.895 1.00 83.06 94 HIS A CA 1
ATOM 736 C C . HIS A 1 94 ? -2.976 -1.746 12.091 1.00 83.06 94 HIS A C 1
ATOM 738 O O . HIS A 1 94 ? -3.547 -2.651 11.491 1.00 83.06 94 HIS A O 1
ATOM 744 N N . GLU A 1 95 ? -1.929 -1.969 12.887 1.00 86.69 95 GLU A N 1
ATOM 745 C CA . GLU A 1 95 ? -1.305 -3.290 13.090 1.00 86.69 95 GLU A CA 1
ATOM 746 C C . GLU A 1 95 ? -0.609 -3.874 11.845 1.00 86.69 95 GLU A C 1
ATOM 748 O O . GLU A 1 95 ? 0.001 -4.939 11.923 1.00 86.69 95 GLU A O 1
ATOM 753 N N . GLY A 1 96 ? -0.598 -3.146 10.723 1.00 93.44 96 GLY A N 1
ATOM 754 C CA . GLY A 1 96 ? 0.141 -3.506 9.517 1.00 93.44 96 GLY A CA 1
ATOM 755 C C . GLY A 1 96 ? -0.630 -4.406 8.555 1.00 93.44 96 GLY A C 1
ATOM 756 O O . GLY A 1 96 ? -0.016 -4.959 7.647 1.00 93.44 96 GLY A O 1
ATOM 757 N N . GLU A 1 97 ? -1.943 -4.563 8.712 1.00 97.31 97 GLU A N 1
ATOM 758 C CA . GLU A 1 97 ? -2.764 -5.226 7.697 1.00 97.31 97 GLU A CA 1
ATOM 759 C C . GLU A 1 97 ? -2.709 -4.448 6.372 1.00 97.31 97 GLU A C 1
ATOM 761 O O . GLU A 1 97 ? -2.768 -3.216 6.346 1.00 97.31 97 GLU A O 1
ATOM 766 N N . VAL A 1 98 ? -2.571 -5.170 5.260 1.00 97.75 98 VAL A N 1
ATOM 767 C CA . VAL A 1 98 ? -2.495 -4.602 3.914 1.00 97.75 98 VAL A CA 1
ATOM 768 C C . VAL A 1 98 ? -3.517 -5.262 3.005 1.00 97.75 98 VAL A C 1
ATOM 770 O O . VAL A 1 98 ? -3.522 -6.480 2.847 1.00 97.75 98 VAL A O 1
ATOM 773 N N . GLU A 1 99 ? -4.299 -4.456 2.301 1.00 97.38 99 GLU A N 1
ATOM 774 C CA . GLU A 1 99 ? -5.148 -4.916 1.207 1.00 97.38 99 GLU A CA 1
ATOM 775 C C . GLU A 1 99 ? -4.591 -4.421 -0.126 1.00 97.38 99 GLU A C 1
ATOM 777 O O . GLU A 1 99 ? -4.303 -3.235 -0.297 1.00 97.38 99 GLU A O 1
ATOM 782 N N . LEU A 1 100 ? -4.482 -5.325 -1.099 1.00 96.94 100 LEU A N 1
ATOM 783 C CA . LEU A 1 100 ? -4.254 -4.980 -2.494 1.00 96.94 100 LEU A CA 1
ATOM 784 C C . LEU A 1 100 ? -5.593 -5.014 -3.221 1.00 96.94 100 LEU A C 1
ATOM 786 O O . LEU A 1 100 ? -6.247 -6.058 -3.282 1.00 96.94 100 LEU A O 1
ATOM 790 N N . LEU A 1 101 ? -5.977 -3.884 -3.802 1.00 96.62 101 LEU A N 1
ATOM 791 C CA . LEU A 1 101 ? -7.215 -3.741 -4.548 1.00 96.62 101 LEU A CA 1
ATOM 792 C C . LEU A 1 101 ? -6.924 -3.569 -6.033 1.00 96.62 101 LEU A C 1
ATOM 794 O O . LEU A 1 101 ? -5.991 -2.863 -6.404 1.00 96.62 101 LEU A O 1
ATOM 798 N N . GLU A 1 102 ? -7.769 -4.144 -6.880 1.00 95.06 102 GLU A N 1
ATOM 799 C CA . GLU A 1 102 ? -7.815 -3.861 -8.313 1.00 95.06 102 GLU A CA 1
ATOM 800 C C . GLU A 1 102 ? -9.270 -3.619 -8.721 1.00 95.06 102 GLU A C 1
ATOM 802 O O . GLU A 1 102 ? -10.154 -4.422 -8.426 1.00 95.06 102 GLU A O 1
ATOM 807 N N . ASN A 1 103 ? -9.542 -2.481 -9.366 1.00 94.75 103 ASN A N 1
ATOM 808 C CA . ASN A 1 103 ? -10.896 -2.074 -9.768 1.00 94.75 103 ASN A CA 1
ATOM 809 C C . ASN A 1 103 ? -11.916 -2.074 -8.607 1.00 94.75 103 ASN A C 1
ATOM 811 O O . ASN A 1 103 ? -13.093 -2.374 -8.794 1.00 94.75 103 ASN A O 1
ATOM 815 N N . GLY A 1 104 ? -11.459 -1.728 -7.398 1.00 91.62 104 GLY A N 1
ATOM 816 C CA . GLY A 1 104 ? -12.296 -1.650 -6.196 1.00 91.62 104 GLY A CA 1
ATOM 817 C C . GLY A 1 104 ? -12.589 -2.990 -5.516 1.00 91.62 104 GLY A C 1
ATOM 818 O O . GLY A 1 104 ? -13.270 -2.996 -4.496 1.00 91.62 104 GLY A O 1
ATOM 819 N 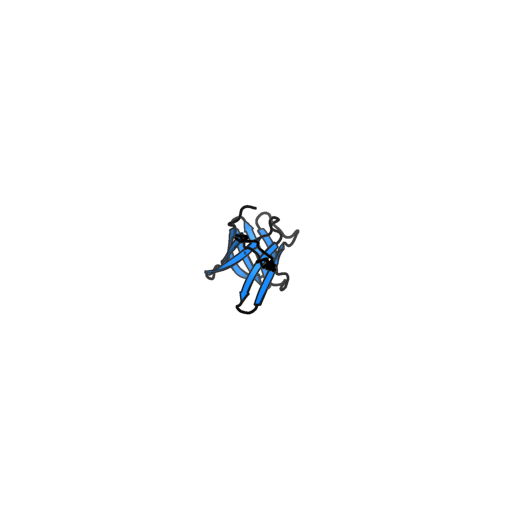N . ALA A 1 105 ? -12.071 -4.105 -6.034 1.00 95.69 105 ALA A N 1
ATOM 820 C CA . ALA A 1 105 ? -12.149 -5.409 -5.385 1.00 95.69 105 ALA A CA 1
ATOM 821 C C . ALA A 1 105 ? -10.819 -5.752 -4.708 1.00 95.69 105 ALA A C 1
ATOM 823 O O . ALA A 1 105 ? -9.757 -5.527 -5.288 1.00 95.69 105 ALA A O 1
ATOM 824 N N . VAL A 1 106 ? -10.874 -6.330 -3.507 1.00 96.12 106 VAL A N 1
ATOM 825 C CA . VAL A 1 106 ? -9.691 -6.879 -2.831 1.00 96.12 106 VAL A CA 1
ATOM 826 C C . VAL A 1 106 ? -9.236 -8.130 -3.582 1.00 96.12 106 VAL A C 1
ATOM 828 O O . VAL A 1 106 ? -9.992 -9.092 -3.715 1.00 96.12 106 VAL A O 1
ATOM 831 N N . ILE A 1 107 ? -8.003 -8.108 -4.084 1.00 95.69 107 ILE A N 1
ATOM 832 C CA . ILE A 1 107 ? -7.393 -9.211 -4.840 1.00 95.69 107 ILE A CA 1
ATOM 833 C C . ILE A 1 107 ? -6.306 -9.943 -4.051 1.00 95.69 107 ILE A C 1
ATOM 835 O O . ILE A 1 107 ? -5.943 -11.063 -4.407 1.00 95.69 107 ILE A O 1
ATOM 839 N N . ASN A 1 108 ? -5.773 -9.329 -2.993 1.00 96.19 108 ASN A N 1
ATOM 840 C CA . ASN A 1 108 ? -4.821 -9.963 -2.088 1.00 96.19 108 ASN A CA 1
ATOM 841 C C . ASN A 1 108 ? -4.837 -9.266 -0.723 1.00 96.19 108 ASN A C 1
ATOM 843 O O . ASN A 1 108 ? -5.098 -8.068 -0.639 1.00 96.19 108 ASN A O 1
ATOM 847 N N . LEU A 1 109 ? -4.509 -10.019 0.320 1.00 96.88 109 LEU A N 1
ATOM 848 C CA . LEU A 1 109 ? -4.293 -9.522 1.678 1.00 96.88 109 LEU A CA 1
ATOM 849 C C . LEU A 1 109 ? -2.836 -9.757 2.058 1.00 96.88 109 LEU A C 1
ATOM 851 O O . LEU A 1 109 ? -2.224 -10.710 1.574 1.00 96.88 109 LEU A O 1
ATOM 855 N N . GLY A 1 110 ? -2.272 -8.926 2.919 1.00 96.69 110 GLY A N 1
ATOM 856 C CA . GLY A 1 110 ? -0.899 -9.062 3.372 1.00 96.69 110 GLY A CA 1
ATOM 857 C C . GLY A 1 110 ? -0.659 -8.453 4.743 1.00 96.69 110 GLY A C 1
ATOM 858 O O . GLY A 1 110 ? -1.504 -7.757 5.292 1.00 96.69 110 GLY A O 1
ATOM 859 N N . GLN A 1 111 ? 0.523 -8.730 5.282 1.00 97.75 111 GLN A N 1
ATOM 860 C CA . GLN A 1 111 ? 0.992 -8.200 6.554 1.00 97.75 111 GLN A CA 1
ATOM 861 C C . GLN A 1 111 ? 2.283 -7.415 6.334 1.00 97.75 111 GLN A C 1
ATOM 863 O O . GLN A 1 111 ? 3.305 -7.979 5.933 1.00 97.75 111 GLN A O 1
ATOM 868 N N . LEU A 1 112 ? 2.239 -6.117 6.617 1.00 96.12 112 LEU A N 1
ATOM 869 C CA . LEU A 1 112 ? 3.388 -5.230 6.651 1.00 96.12 112 LEU A CA 1
ATOM 870 C C . LEU A 1 112 ? 4.190 -5.471 7.931 1.00 96.12 112 LEU A C 1
ATOM 872 O O . LEU A 1 112 ? 3.658 -5.518 9.038 1.00 96.12 112 LEU A O 1
ATOM 876 N N . THR A 1 113 ? 5.502 -5.595 7.773 1.00 95.44 113 THR A N 1
ATOM 877 C CA . THR A 1 113 ? 6.481 -5.580 8.860 1.00 95.44 113 THR A CA 1
ATOM 878 C C . THR A 1 113 ? 7.539 -4.540 8.531 1.00 95.44 113 THR A C 1
ATOM 880 O O . THR A 1 113 ? 8.157 -4.603 7.468 1.00 95.44 113 THR A O 1
ATOM 883 N N . VAL A 1 114 ? 7.758 -3.593 9.440 1.00 92.50 114 VAL A N 1
ATOM 884 C CA . VAL A 1 114 ? 8.791 -2.555 9.325 1.00 92.50 114 VAL A CA 1
ATOM 885 C C . VAL A 1 114 ? 9.969 -2.947 10.210 1.00 92.50 114 VAL A C 1
ATOM 887 O O . VAL A 1 114 ? 9.769 -3.366 11.346 1.00 92.50 114 VAL A O 1
ATOM 890 N N . TYR A 1 115 ? 11.192 -2.851 9.692 1.00 86.56 115 TYR A N 1
ATOM 891 C CA . TYR A 1 115 ? 12.407 -3.294 10.391 1.00 86.56 115 TYR A CA 1
ATOM 892 C C . TYR A 1 115 ? 13.528 -2.241 10.392 1.00 86.56 115 TYR A C 1
ATOM 894 O O . TYR A 1 115 ? 14.698 -2.580 10.558 1.00 86.56 115 TYR A O 1
ATOM 902 N N . GLY A 1 116 ? 13.183 -0.966 10.198 1.00 65.06 116 GLY A N 1
ATOM 903 C CA . GLY A 1 116 ? 14.096 0.165 10.374 1.00 65.06 116 GLY A CA 1
ATOM 904 C C . GLY A 1 116 ? 13.562 1.160 11.400 1.00 65.06 116 GLY A C 1
ATOM 905 O O . GLY A 1 116 ? 12.350 1.345 11.494 1.00 65.06 116 GLY A O 1
ATOM 906 N N . ASP A 1 117 ? 14.471 1.799 12.134 1.00 54.66 117 ASP A N 1
ATOM 907 C CA . ASP A 1 117 ? 14.158 2.980 12.940 1.00 54.66 117 ASP A CA 1
ATOM 908 C C . ASP A 1 117 ? 13.916 4.173 11.996 1.00 54.66 117 ASP A C 1
ATOM 910 O O . ASP A 1 117 ? 14.654 4.349 11.018 1.00 54.66 117 ASP A O 1
ATOM 914 N N . PHE A 1 118 ? 12.855 4.942 12.251 1.00 52.78 118 PHE A N 1
ATOM 915 C CA . PHE A 1 118 ? 12.486 6.136 11.481 1.00 52.78 118 PHE A CA 1
ATOM 916 C C . PHE A 1 118 ? 13.295 7.367 11.900 1.00 52.78 118 PHE A C 1
ATOM 918 O O . PHE A 1 118 ? 13.484 7.561 13.123 1.00 52.78 118 PHE A O 1
#

Sequence (118 aa):
MKVFVLFLLIFSSLTITGCATSSNAIQANGTILWSNGVVEKVRISPSNEHFVFLHQRMYSSQVIVYSRIFGASTSECEFYVNEPKPEVRLTVCHEGEVELLENGAVINLGQLTVYGDF

Foldseek 3Di:
DDDDDDDDDDPPPPPPPPPPPPPPPPDFQKWKQWPVRDIWGWHADPVSQWIWTFDDDVPDGDIWIWGWDPPPDDPFWTKTAGVVQRQWIWIAGPQAWIFTGHNRDGPIIIGMDGHDDD

Secondary structure (DSSP, 8-state):
-----------------------------EEEEETTS-EEEEEE-TTS-EEEEEEEETTEEEEEEEEE-TT---SSEEEEEETT-TTEEEEEEGGGEEEEEETTEEEEEEEEEE-S--

pLDDT: mean 81.22, std 19.46, range [37.28, 97.81]